Protein AF-B9RL01-F1 (afdb_monomer_lite)

pLDDT: mean 87.9, std 6.79, range [58.88, 94.94]

Foldseek 3Di:
DEEEDEAADCPPVVPPVSVVDFQCVPPPNCPVVVVVCVVVPHPYYHYNYHRDD

Sequence (53 aa):
MKALILVGGFGTRLRPLTLIVPQPLVEFAYKHQIKALEAIVVTNVFLAINYQP

Organism: Ricinus communis (NCBI:txid3988)

InterPro domains:
  IPR005835 Nucleotidyl transferase domain [PF00483] (2-45)
  IPR029044 Nucleotide-diphospho-sugar transferases [G3DSA:3.90.550.10] (1-53)
  IPR029044 Nucleotide-diphospho-sugar transferases [SSF53448] (1-52)
  IPR050486 Mannose-1-phosphate guanyltransferase [PTHR22572] (1-52)

Structure (mmCIF, N/CA/C/O backbone):
data_AF-B9RL01-F1
#
_entry.id   AF-B9RL01-F1
#
loop_
_atom_site.group_PDB
_atom_site.id
_atom_site.type_symbol
_atom_site.label_atom_id
_atom_site.label_alt_id
_atom_site.label_comp_id
_atom_site.label_asym_id
_atom_site.label_entity_id
_atom_site.label_seq_id
_atom_site.pdbx_PDB_ins_code
_atom_site.Cartn_x
_atom_site.Cartn_y
_atom_site.Cartn_z
_atom_site.occupancy
_atom_site.B_iso_or_equiv
_atom_site.auth_seq_id
_atom_site.auth_comp_id
_atom_site.auth_asym_id
_atom_site.auth_atom_id
_atom_site.pdbx_PDB_model_num
ATOM 1 N N . MET A 1 1 ? -10.780 3.702 14.759 1.00 90.19 1 MET A N 1
ATOM 2 C CA . MET A 1 1 ? -9.436 4.317 14.634 1.00 90.19 1 MET A CA 1
ATOM 3 C C . MET 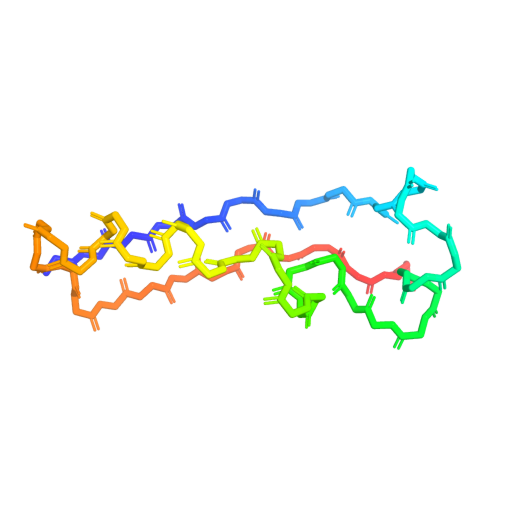A 1 1 ? -9.147 4.603 13.158 1.00 90.19 1 MET A C 1
ATOM 5 O O . MET A 1 1 ? -9.728 3.918 12.320 1.00 90.19 1 MET A O 1
ATOM 9 N N . LYS A 1 2 ? -8.330 5.614 12.826 1.00 93.69 2 LYS A N 1
ATOM 10 C CA . LYS A 1 2 ? -7.970 5.973 11.436 1.00 93.69 2 LYS A CA 1
ATOM 11 C C . LYS A 1 2 ? -6.504 5.618 11.163 1.00 93.69 2 LYS A C 1
ATOM 13 O O . LYS A 1 2 ? -5.693 5.737 12.074 1.00 93.69 2 LYS A O 1
ATOM 18 N N . ALA A 1 3 ? -6.173 5.242 9.931 1.00 94.94 3 ALA A N 1
ATOM 19 C CA . ALA A 1 3 ? -4.797 5.031 9.483 1.00 94.94 3 ALA A CA 1
ATOM 20 C C . ALA A 1 3 ? -4.532 5.715 8.140 1.00 94.94 3 ALA A C 1
ATOM 22 O O . ALA A 1 3 ? -5.444 5.886 7.332 1.00 94.94 3 ALA A O 1
ATOM 23 N N . LEU A 1 4 ? -3.271 6.075 7.907 1.00 92.75 4 LEU A N 1
ATOM 24 C CA . LEU A 1 4 ? -2.780 6.644 6.658 1.00 92.75 4 LEU A CA 1
ATOM 25 C C . LEU A 1 4 ? -1.666 5.749 6.113 1.00 92.75 4 LEU A C 1
ATOM 27 O O . LEU A 1 4 ? -0.681 5.502 6.806 1.00 92.75 4 LEU A O 1
ATOM 31 N N . ILE A 1 5 ? -1.810 5.286 4.875 1.00 91.12 5 ILE A N 1
ATOM 32 C CA . ILE A 1 5 ? -0.759 4.587 4.135 1.00 91.12 5 ILE A CA 1
ATOM 33 C C . ILE A 1 5 ? -0.214 5.566 3.091 1.00 91.12 5 ILE A C 1
ATOM 35 O O . ILE A 1 5 ? -0.936 5.998 2.190 1.00 91.12 5 ILE A O 1
ATOM 39 N N . LEU A 1 6 ? 1.061 5.934 3.230 1.00 89.88 6 LEU A N 1
ATOM 40 C CA . LEU A 1 6 ? 1.752 6.836 2.311 1.00 89.88 6 LEU A CA 1
ATOM 41 C C . LEU A 1 6 ? 2.347 6.038 1.148 1.00 89.88 6 LEU A C 1
ATOM 43 O O . LEU A 1 6 ? 3.283 5.262 1.340 1.00 89.88 6 LEU A O 1
ATOM 47 N N . VAL A 1 7 ? 1.831 6.250 -0.064 1.00 86.31 7 VAL A N 1
ATOM 48 C CA . VAL A 1 7 ? 2.347 5.631 -1.294 1.00 86.31 7 VAL A CA 1
ATOM 49 C C . VAL A 1 7 ? 2.515 6.697 -2.377 1.00 86.31 7 VAL A C 1
ATOM 51 O O . VAL A 1 7 ? 1.775 6.757 -3.354 1.00 86.31 7 VAL A O 1
ATOM 54 N N . GLY A 1 8 ? 3.518 7.558 -2.194 1.00 83.19 8 GLY A N 1
ATOM 55 C CA . GLY A 1 8 ? 3.836 8.654 -3.122 1.00 83.19 8 GLY A CA 1
ATOM 56 C C . GLY A 1 8 ? 4.855 8.313 -4.218 1.00 83.19 8 GLY A C 1
ATOM 57 O O . GLY A 1 8 ? 5.250 9.190 -4.981 1.00 83.19 8 GLY A O 1
ATOM 58 N N . GLY A 1 9 ? 5.343 7.071 -4.270 1.00 86.44 9 GLY A N 1
ATOM 59 C CA . GLY A 1 9 ? 6.363 6.653 -5.231 1.00 86.44 9 GLY A CA 1
ATOM 60 C C . GLY A 1 9 ? 5.780 6.275 -6.593 1.00 86.44 9 GLY A C 1
ATOM 61 O O . GLY A 1 9 ? 4.744 5.626 -6.671 1.00 86.44 9 GLY A O 1
ATOM 62 N N . PHE A 1 10 ? 6.510 6.568 -7.674 1.00 86.25 10 PHE A N 1
ATOM 63 C CA . PHE A 1 10 ? 6.144 6.170 -9.045 1.00 86.25 10 PHE A CA 1
ATOM 64 C C . PHE A 1 10 ? 6.234 4.657 -9.323 1.00 86.25 10 PHE A C 1
ATOM 66 O O . PHE A 1 10 ? 6.071 4.225 -10.464 1.00 86.25 10 PHE A O 1
ATOM 73 N N . GLY A 1 11 ? 6.580 3.838 -8.325 1.00 88.75 11 GLY A N 1
ATOM 74 C CA . GLY A 1 11 ? 6.639 2.387 -8.470 1.00 88.75 11 GLY A CA 1
ATOM 75 C C . GLY A 1 11 ? 7.595 1.878 -9.551 1.00 88.75 11 GLY A C 1
ATOM 76 O O . GLY A 1 11 ? 7.345 0.820 -10.120 1.00 88.75 11 GLY A O 1
ATOM 77 N N . THR A 1 12 ? 8.685 2.593 -9.855 1.00 90.62 12 THR A N 1
ATOM 78 C CA . THR A 1 12 ? 9.576 2.286 -10.994 1.00 90.62 12 THR A CA 1
ATOM 79 C C . THR A 1 12 ? 10.188 0.884 -1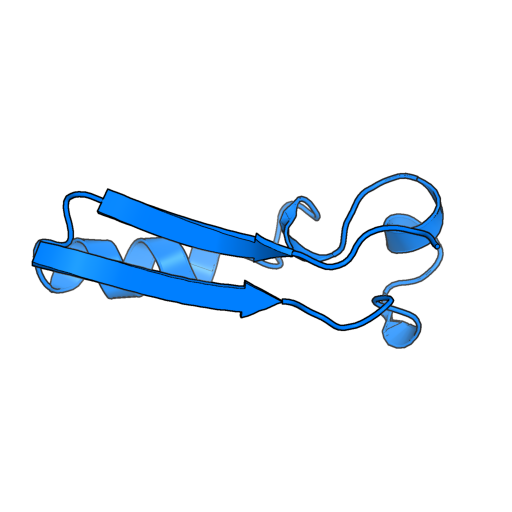0.951 1.00 90.62 12 THR A C 1
ATOM 81 O O . THR A 1 12 ? 10.391 0.283 -12.000 1.00 90.62 12 THR A O 1
ATOM 84 N N . ARG A 1 13 ? 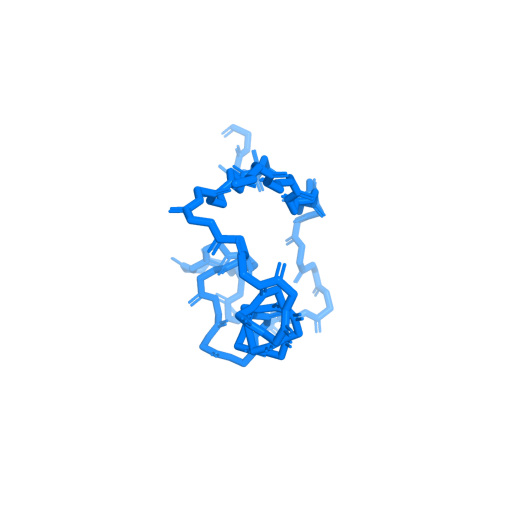10.415 0.337 -9.750 1.00 91.31 13 ARG A N 1
ATOM 85 C CA . ARG A 1 13 ? 10.925 -1.032 -9.535 1.00 91.31 13 ARG A CA 1
ATOM 86 C C . ARG A 1 13 ? 9.901 -2.128 -9.840 1.00 91.31 13 ARG A C 1
ATOM 88 O O . ARG A 1 13 ? 10.288 -3.268 -10.039 1.00 91.31 13 ARG A O 1
ATOM 95 N N . LEU A 1 14 ? 8.613 -1.788 -9.837 1.00 90.00 14 LEU A N 1
ATOM 96 C CA . LEU A 1 14 ? 7.507 -2.712 -10.107 1.00 90.00 14 LEU A CA 1
ATOM 97 C C . LEU A 1 14 ? 7.024 -2.627 -11.560 1.00 90.00 14 LEU A C 1
ATOM 99 O O . LEU A 1 14 ? 6.015 -3.236 -11.916 1.00 90.00 14 LEU A O 1
ATOM 103 N N . ARG A 1 15 ? 7.711 -1.861 -12.413 1.00 90.94 15 ARG A N 1
ATOM 104 C CA . ARG A 1 15 ? 7.409 -1.837 -13.845 1.00 90.94 15 ARG A CA 1
ATOM 105 C C . ARG A 1 15 ? 7.600 -3.247 -14.429 1.00 90.94 15 ARG A C 1
ATOM 107 O O . ARG A 1 15 ? 8.543 -3.931 -14.039 1.00 90.94 15 ARG A O 1
ATOM 114 N N . PRO A 1 16 ? 6.718 -3.683 -15.344 1.00 91.81 16 PRO A N 1
ATOM 115 C CA . PRO A 1 16 ? 5.742 -2.870 -16.078 1.00 91.81 16 PRO A CA 1
ATOM 116 C C . PRO A 1 16 ? 4.396 -2.640 -15.367 1.00 91.81 16 PRO A C 1
ATOM 118 O O . PRO A 1 16 ? 3.608 -1.831 -15.845 1.00 91.81 16 PRO A O 1
ATOM 121 N N . LEU A 1 17 ? 4.129 -3.281 -14.224 1.00 89.62 17 LEU A N 1
ATOM 122 C CA . LEU A 1 17 ? 2.816 -3.245 -13.556 1.00 89.62 17 LEU A CA 1
ATOM 123 C C . LEU A 1 17 ? 2.360 -1.817 -13.233 1.00 89.62 17 LEU A C 1
ATOM 125 O O . LEU A 1 17 ? 1.197 -1.461 -13.416 1.00 89.62 17 LEU A O 1
ATOM 129 N N . THR A 1 18 ? 3.305 -0.978 -12.812 1.00 89.44 18 THR A N 1
ATOM 130 C CA . THR A 1 18 ? 3.035 0.395 -12.375 1.00 89.44 18 THR A CA 1
ATOM 131 C C . THR A 1 18 ? 2.861 1.414 -13.498 1.00 89.44 18 THR A C 1
ATOM 133 O O . THR A 1 18 ? 2.578 2.579 -13.228 1.00 89.44 18 THR A O 1
ATOM 136 N N . LEU A 1 19 ? 3.005 0.994 -14.761 1.00 88.88 19 LEU A N 1
ATOM 137 C CA . LEU A 1 19 ? 2.677 1.831 -15.920 1.00 88.88 19 LEU A CA 1
ATOM 138 C C . LEU A 1 19 ? 1.165 1.911 -16.155 1.00 88.88 19 LEU A C 1
ATOM 140 O O . LEU A 1 19 ? 0.677 2.931 -16.629 1.00 88.88 19 LEU A O 1
ATOM 144 N N . ILE A 1 20 ? 0.439 0.844 -15.812 1.00 87.62 20 ILE A N 1
ATOM 145 C CA . ILE A 1 20 ? -0.997 0.690 -16.086 1.00 87.62 20 ILE A CA 1
ATOM 146 C C . ILE A 1 20 ? -1.814 0.833 -14.798 1.00 87.62 20 ILE A C 1
ATOM 148 O O . ILE A 1 20 ? -2.951 1.287 -14.833 1.00 87.62 20 ILE A O 1
ATOM 152 N N . VAL A 1 21 ? -1.232 0.471 -13.650 1.00 87.81 21 VAL A N 1
ATOM 153 C CA . VAL A 1 21 ? -1.917 0.445 -12.353 1.00 87.81 21 VAL A CA 1
ATOM 154 C C . VAL A 1 21 ? -1.098 1.228 -11.322 1.00 87.81 21 VAL A C 1
ATOM 156 O O . VAL A 1 21 ? 0.111 1.035 -11.249 1.00 87.81 21 VAL A O 1
ATOM 159 N N . PRO A 1 22 ? -1.690 2.096 -10.485 1.00 86.12 22 PRO A N 1
ATOM 160 C CA . PRO A 1 22 ? -0.963 2.731 -9.390 1.00 86.12 22 PRO A CA 1
ATOM 161 C C . PRO A 1 22 ? -0.265 1.701 -8.502 1.00 86.12 22 PRO A C 1
ATOM 163 O O . PRO A 1 22 ? -0.849 0.667 -8.189 1.00 86.12 22 PRO A O 1
ATOM 166 N N . GLN A 1 23 ? 0.945 2.005 -8.015 1.00 86.00 23 GLN A N 1
ATOM 167 C CA . GLN A 1 23 ? 1.651 1.156 -7.043 1.00 86.00 23 GLN A CA 1
ATOM 168 C C . GLN A 1 23 ? 0.748 0.626 -5.906 1.00 86.00 23 GLN A C 1
ATOM 170 O O . GLN A 1 23 ? 0.819 -0.571 -5.634 1.00 86.00 23 GLN A O 1
ATOM 175 N N . PRO A 1 24 ? -0.120 1.435 -5.266 1.00 84.81 24 PRO A N 1
ATOM 176 C CA . PRO A 1 24 ? -0.992 0.948 -4.198 1.00 84.81 24 PRO A CA 1
ATOM 177 C C . PRO A 1 24 ? -2.153 0.068 -4.667 1.00 84.81 24 PRO A C 1
ATOM 179 O O . PRO A 1 24 ? -2.815 -0.500 -3.817 1.00 84.81 24 PRO A O 1
ATOM 182 N N . LEU A 1 25 ? -2.430 -0.046 -5.966 1.00 85.25 25 LEU A N 1
ATOM 183 C CA . LEU A 1 25 ? -3.457 -0.944 -6.508 1.00 85.25 25 LEU A CA 1
ATOM 184 C C . LEU A 1 25 ? -2.859 -2.223 -7.105 1.00 85.25 25 LEU A C 1
ATOM 186 O O . LEU A 1 25 ? -3.597 -3.137 -7.470 1.00 85.25 25 LEU A O 1
ATOM 190 N N . VAL A 1 26 ? -1.529 -2.327 -7.160 1.00 88.19 26 VAL A N 1
ATOM 191 C CA . VAL A 1 26 ? -0.859 -3.587 -7.479 1.00 88.19 26 VAL A CA 1
ATOM 192 C C . VAL A 1 26 ? -1.228 -4.604 -6.404 1.00 88.19 26 VAL A C 1
ATOM 194 O O . VAL A 1 26 ? -1.042 -4.360 -5.213 1.00 88.19 26 VAL A O 1
ATOM 197 N N . GLU A 1 27 ? -1.758 -5.749 -6.829 1.00 80.88 27 GLU A N 1
ATOM 198 C CA . GLU A 1 27 ? -2.512 -6.665 -5.971 1.00 80.88 27 GLU A CA 1
ATOM 199 C C . GLU A 1 27 ? -1.762 -7.124 -4.704 1.00 80.88 27 GLU A C 1
ATOM 201 O O . GLU A 1 27 ? -2.383 -7.359 -3.670 1.00 80.88 27 GLU A O 1
ATOM 206 N N . PHE A 1 28 ? -0.433 -7.220 -4.738 1.00 84.81 28 PHE A N 1
ATOM 207 C CA . PHE A 1 28 ? 0.374 -7.603 -3.574 1.00 84.81 28 PHE A CA 1
ATOM 208 C C . PHE A 1 28 ? 0.870 -6.417 -2.728 1.00 84.81 28 PHE A C 1
ATOM 210 O O . PHE A 1 28 ? 1.290 -6.621 -1.591 1.00 84.81 28 PHE A O 1
ATOM 217 N N . ALA A 1 29 ? 0.836 -5.186 -3.244 1.00 85.25 29 ALA A N 1
ATOM 218 C CA . ALA A 1 29 ? 1.514 -4.045 -2.630 1.00 85.25 29 ALA A CA 1
ATOM 219 C C . ALA A 1 29 ? 0.875 -3.595 -1.307 1.00 85.25 29 ALA A C 1
ATOM 221 O O . ALA A 1 29 ? 1.594 -3.177 -0.404 1.00 85.25 29 ALA A O 1
ATOM 222 N N . TYR A 1 30 ? -0.451 -3.707 -1.178 1.00 84.88 30 TYR A N 1
ATOM 223 C CA . TYR A 1 30 ? -1.198 -3.168 -0.035 1.00 84.88 30 TYR A CA 1
ATOM 224 C C . TYR A 1 30 ? -1.842 -4.229 0.874 1.00 84.88 30 TYR A C 1
ATOM 226 O O . TYR A 1 30 ? -2.222 -3.928 2.008 1.00 84.88 30 TYR A O 1
ATOM 234 N N . LYS A 1 31 ? -1.924 -5.495 0.431 1.00 86.31 31 LYS A N 1
ATOM 235 C CA . LYS A 1 31 ? -2.583 -6.588 1.178 1.00 86.31 31 LYS A CA 1
ATOM 236 C C . LYS A 1 31 ? -1.990 -6.806 2.575 1.00 86.31 31 LYS A C 1
ATOM 238 O O . LYS A 1 31 ? -2.732 -7.006 3.534 1.00 86.31 31 LYS A O 1
ATOM 243 N N . HIS A 1 32 ? -0.664 -6.754 2.708 1.00 88.81 32 HIS A N 1
ATOM 244 C CA . HIS A 1 32 ? 0.009 -6.955 3.998 1.00 88.81 32 HIS A CA 1
ATOM 245 C C . HIS A 1 32 ? -0.262 -5.817 4.987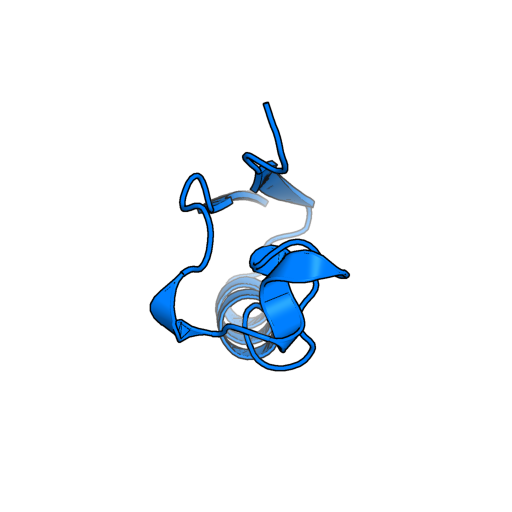 1.00 88.81 32 HIS A C 1
ATOM 247 O O . HIS A 1 32 ? -0.423 -6.061 6.180 1.00 88.81 32 HIS A O 1
ATOM 253 N N . GLN A 1 33 ? -0.358 -4.583 4.489 1.00 90.62 33 GLN A N 1
ATOM 254 C CA . GLN A 1 33 ? -0.614 -3.405 5.314 1.00 90.62 33 GLN A CA 1
ATOM 255 C C . GLN A 1 33 ? -2.052 -3.412 5.833 1.00 90.62 33 GLN A C 1
ATOM 257 O O . GLN A 1 33 ? -2.262 -3.192 7.020 1.00 90.62 33 GLN A O 1
ATOM 262 N N . ILE A 1 34 ? -3.032 -3.744 4.982 1.00 90.12 34 ILE A N 1
ATOM 263 C CA . ILE A 1 34 ? -4.433 -3.863 5.414 1.00 90.12 34 ILE A CA 1
ATOM 264 C C . ILE A 1 34 ? -4.580 -4.920 6.513 1.00 90.12 34 ILE A C 1
ATOM 266 O O . ILE A 1 34 ? -5.166 -4.617 7.547 1.00 90.12 34 ILE A O 1
ATOM 270 N N . LYS A 1 35 ? -3.987 -6.112 6.352 1.00 91.81 35 LYS A N 1
ATOM 271 C CA . LYS A 1 35 ? -4.038 -7.163 7.388 1.00 91.81 35 LYS A CA 1
ATOM 272 C C . LYS A 1 35 ? -3.441 -6.714 8.725 1.00 91.81 35 LYS A C 1
ATOM 274 O O . LYS A 1 35 ? -3.976 -7.041 9.779 1.00 91.81 35 LYS A O 1
ATOM 279 N N . ALA A 1 36 ? -2.345 -5.957 8.695 1.00 92.62 36 ALA A N 1
ATOM 280 C CA . ALA A 1 36 ? -1.741 -5.420 9.913 1.00 92.62 36 ALA A CA 1
ATOM 281 C C . ALA A 1 36 ? -2.642 -4.376 10.599 1.00 92.62 36 ALA A C 1
ATOM 283 O O . ALA A 1 36 ? -2.719 -4.334 11.824 1.00 92.62 36 ALA A O 1
ATOM 284 N N . LEU A 1 37 ? -3.342 -3.549 9.817 1.00 93.75 37 LEU A N 1
ATOM 285 C CA . LEU A 1 37 ? -4.265 -2.536 10.335 1.00 93.75 37 LEU A CA 1
ATOM 286 C C . LEU A 1 37 ? -5.573 -3.144 10.866 1.00 93.75 37 LEU A C 1
ATOM 288 O O . LEU A 1 37 ? -6.135 -2.642 11.839 1.00 93.75 37 LEU A O 1
ATOM 292 N N . GLU A 1 38 ? -6.037 -4.239 10.266 1.00 92.25 38 GLU A N 1
ATOM 293 C CA . GLU A 1 38 ? -7.190 -5.008 10.738 1.00 92.25 38 GLU A CA 1
ATOM 294 C C . GLU A 1 38 ? -6.947 -5.571 12.148 1.00 92.25 38 GLU A C 1
ATOM 296 O O . GLU A 1 38 ? -7.804 -5.436 13.021 1.00 92.25 38 GLU A O 1
ATOM 301 N N . ALA A 1 39 ? -5.740 -6.087 12.414 1.00 93.62 39 ALA A N 1
ATOM 302 C CA . ALA A 1 39 ? -5.352 -6.639 13.716 1.00 93.62 39 ALA A CA 1
ATOM 303 C C . ALA A 1 39 ? -5.404 -5.625 14.877 1.00 93.62 39 ALA A C 1
ATOM 305 O O . ALA A 1 39 ? -5.479 -6.024 16.037 1.00 93.62 39 ALA A O 1
ATOM 306 N N . ILE A 1 40 ? -5.382 -4.322 14.579 1.00 94.31 40 ILE A N 1
ATOM 307 C CA . ILE A 1 40 ? -5.467 -3.240 15.574 1.00 94.31 40 ILE A CA 1
ATOM 308 C C . ILE A 1 40 ? -6.797 -2.465 15.497 1.00 94.31 40 ILE A C 1
ATOM 310 O O . ILE A 1 40 ? -6.903 -1.363 16.033 1.00 94.31 40 ILE A O 1
ATOM 314 N N . VAL A 1 41 ? -7.824 -3.023 14.844 1.00 92.00 41 VAL A N 1
ATOM 315 C CA . VAL A 1 41 ? -9.189 -2.460 14.784 1.00 92.00 41 VA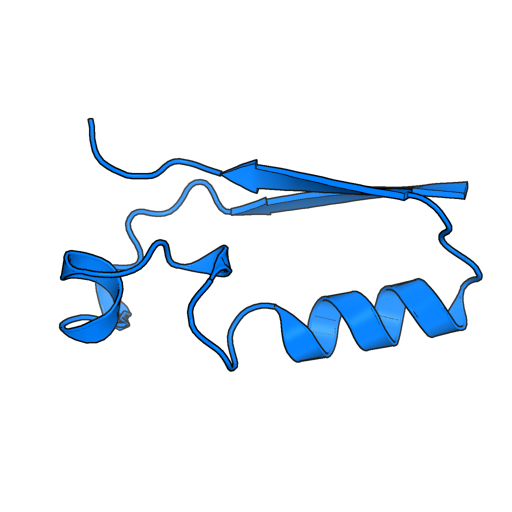L A CA 1
ATOM 316 C C . VAL A 1 41 ? -9.233 -1.065 14.126 1.00 92.00 41 VAL A C 1
ATOM 318 O O . VAL A 1 41 ? -9.935 -0.137 14.554 1.00 92.00 41 VAL A O 1
ATOM 321 N N . VAL A 1 42 ? -8.470 -0.878 13.043 1.00 94.56 42 VAL A N 1
ATOM 322 C CA . VAL A 1 42 ? -8.639 0.297 12.175 1.00 94.56 42 VAL A CA 1
ATOM 323 C C . VAL A 1 42 ? -9.904 0.145 11.342 1.00 94.56 42 VAL A C 1
ATOM 325 O O . VAL A 1 42 ? -10.099 -0.850 10.658 1.00 94.56 42 VAL A O 1
ATOM 328 N N . THR A 1 43 ? -10.750 1.173 11.364 1.00 93.38 43 THR A N 1
ATOM 329 C CA . THR A 1 43 ? -12.033 1.183 10.642 1.00 93.38 43 THR A CA 1
ATOM 330 C C . THR A 1 43 ? -11.998 2.037 9.382 1.00 93.38 43 THR A C 1
ATOM 332 O O . THR A 1 43 ? -12.869 1.917 8.532 1.00 93.38 43 THR A O 1
ATOM 335 N N . ASN A 1 44 ? -11.014 2.932 9.269 1.00 94.50 44 ASN A N 1
ATOM 336 C CA . ASN A 1 44 ? -10.861 3.842 8.139 1.00 94.50 44 ASN A CA 1
ATOM 337 C C . ASN A 1 44 ? -9.385 3.921 7.747 1.00 94.50 44 ASN A C 1
ATOM 339 O O . ASN A 1 44 ? -8.554 4.336 8.560 1.00 94.50 44 ASN A O 1
ATOM 343 N N . VAL A 1 45 ? -9.070 3.557 6.505 1.00 92.44 45 VAL A N 1
ATOM 344 C CA . VAL A 1 45 ? -7.716 3.615 5.943 1.00 92.44 45 VAL A CA 1
ATOM 345 C C . VAL A 1 45 ? -7.710 4.608 4.788 1.00 92.44 45 VAL A C 1
ATOM 347 O O . VA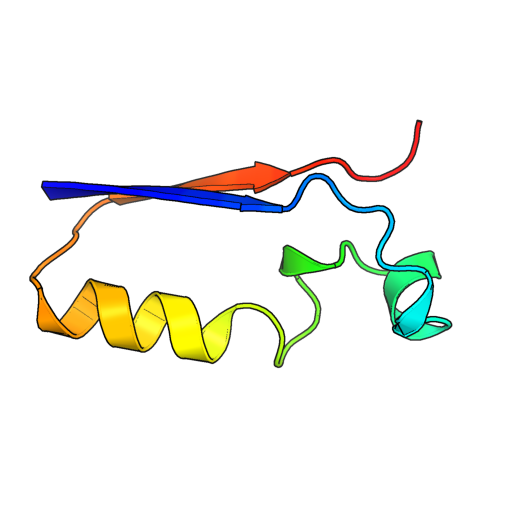L A 1 45 ? -8.459 4.451 3.829 1.00 92.44 45 VAL A O 1
ATOM 350 N N . PHE A 1 46 ? -6.857 5.623 4.878 1.00 91.94 46 PHE A N 1
ATOM 351 C CA . PHE A 1 46 ? -6.616 6.586 3.810 1.00 91.94 46 PHE A CA 1
ATOM 352 C C . PHE A 1 46 ? -5.343 6.192 3.064 1.00 91.94 46 PHE A C 1
ATOM 354 O O . PHE A 1 46 ? -4.298 5.981 3.678 1.00 91.94 46 PHE A O 1
ATOM 361 N N . LEU A 1 47 ? -5.420 6.104 1.740 1.00 90.00 47 LEU A N 1
ATOM 362 C CA . LEU A 1 47 ? -4.263 5.912 0.870 1.00 90.00 47 LEU A CA 1
ATOM 363 C C . LEU A 1 47 ? -3.877 7.277 0.296 1.00 90.00 47 LEU A C 1
ATOM 365 O O . LEU A 1 47 ? -4.606 7.826 -0.527 1.00 90.00 47 LEU A O 1
ATOM 369 N N . ALA A 1 48 ? -2.745 7.831 0.731 1.00 89.62 48 ALA A N 1
ATOM 370 C CA . ALA A 1 48 ? -2.175 9.021 0.104 1.00 89.62 48 ALA A CA 1
ATOM 371 C C . ALA A 1 48 ? -1.319 8.573 -1.076 1.00 89.62 48 ALA A C 1
ATOM 373 O O . ALA A 1 48 ? -0.184 8.119 -0.902 1.00 89.62 48 ALA A O 1
ATOM 374 N N . ILE A 1 49 ? -1.912 8.648 -2.262 1.00 84.56 49 ILE A N 1
ATOM 375 C CA . ILE A 1 49 ? -1.320 8.151 -3.497 1.00 84.56 49 ILE A CA 1
ATOM 376 C C . ILE A 1 49 ? -0.727 9.297 -4.311 1.00 84.56 49 ILE A C 1
ATOM 378 O O . ILE A 1 49 ? -1.251 10.407 -4.313 1.00 84.56 49 ILE A O 1
ATOM 382 N N . ASN A 1 50 ? 0.340 8.997 -5.041 1.00 79.19 50 ASN A N 1
ATOM 383 C CA . ASN A 1 50 ? 0.778 9.791 -6.179 1.00 79.19 50 ASN A CA 1
ATOM 384 C C . ASN A 1 50 ? 0.748 8.871 -7.402 1.00 79.19 50 ASN A C 1
ATOM 386 O O . ASN A 1 50 ? 1.394 7.819 -7.391 1.00 79.19 50 ASN A O 1
ATOM 390 N N . TYR A 1 51 ? -0.042 9.208 -8.417 1.00 72.38 51 TYR A N 1
ATOM 391 C CA . TYR A 1 51 ? -0.194 8.370 -9.599 1.00 72.38 51 TYR A CA 1
ATOM 392 C C . TYR A 1 51 ? -0.262 9.216 -10.858 1.00 72.38 51 TYR A C 1
ATOM 394 O O . TYR A 1 51 ? -1.296 9.818 -11.119 1.00 72.38 51 TYR A O 1
ATOM 402 N N . GLN A 1 52 ? 0.842 9.168 -11.617 1.00 63.25 52 GLN A N 1
ATOM 403 C CA . GLN A 1 52 ? 1.092 9.950 -12.833 1.00 63.25 52 GLN A CA 1
ATOM 404 C C . GLN A 1 52 ? 1.101 11.477 -12.551 1.00 63.25 52 GLN A C 1
ATOM 406 O O . GLN A 1 52 ? 0.369 11.941 -11.682 1.00 63.25 52 GLN A O 1
ATOM 411 N N . PRO A 1 53 ? 2.008 12.264 -13.162 1.00 58.88 53 PRO A N 1
ATOM 412 C CA . PRO A 1 53 ? 1.880 13.721 -13.128 1.00 58.88 53 PRO A CA 1
ATOM 413 C C . PRO A 1 53 ? 0.608 14.188 -13.845 1.00 58.88 53 PRO A C 1
ATOM 415 O O . PRO A 1 53 ? 0.181 13.492 -14.796 1.00 58.88 53 PRO A O 1
#

Secondary structure (DSSP, 8-state):
-EEEEEE-S--GGGTTHHHHS-GGGSTTTTHHHHHHHHTTT--EEEEEE----

Radius of gyration: 11.96 Å; chains: 1; bounding box: 23×21×32 Å